Protein AF-A0A139REC7-F1 (afdb_monomer_lite)

Organism: Streptococcus mitis (NCBI:txid28037)

Foldseek 3Di:
DPPPQDPPVLVVLLVVLVVLVVVLVVVVVVLVVQCVVCVVVVPVVSNVVSVVVVVVSVVSNVVSVVSNVVSVVVSVVVVVVVVVVVVVVVLVPDDPVVVVVVVVDDPVNVVVVVVVVVVVVVD

Secondary structure (DSSP, 8-state):
-GGGSS-HHHHHHHHHHHHHHHHHHHHHHHHHHHHHHHHHTT-HHHHHHHHHHHHHHHHHHHHHHHHHHHHHHHHHHHHHHHHHHHHHHHHHHS-HHHHHHHHH--HHHHHHHHHHHHHTT--

pLDDT: mean 72.03, std 12.88, range [41.81, 88.81]

Structure (mmCIF, N/CA/C/O backbone):
data_AF-A0A139REC7-F1
#
_entry.id   AF-A0A139REC7-F1
#
loop_
_atom_site.group_PDB
_atom_site.id
_atom_site.type_symbol
_atom_site.label_atom_id
_atom_site.label_alt_id
_atom_site.label_comp_id
_atom_site.label_asym_id
_atom_site.label_entity_id
_atom_site.label_seq_id
_atom_site.pdbx_PDB_ins_code
_atom_site.Cartn_x
_atom_site.Cartn_y
_atom_site.Cartn_z
_atom_site.occupancy
_atom_site.B_iso_or_equiv
_atom_site.auth_seq_id
_atom_site.auth_comp_id
_atom_site.auth_asym_id
_atom_site.auth_atom_id
_atom_site.pdbx_PDB_model_num
ATOM 1 N N . MET A 1 1 ? -2.717 4.425 -26.654 1.00 43.56 1 MET A N 1
ATOM 2 C CA . MET A 1 1 ? -1.257 4.231 -26.508 1.00 43.56 1 MET A CA 1
ATOM 3 C C . MET A 1 1 ? -0.857 3.487 -25.218 1.00 43.56 1 MET A C 1
ATOM 5 O O . MET A 1 1 ? 0.068 2.699 -25.286 1.00 43.56 1 MET A O 1
ATOM 9 N N . LEU A 1 2 ? -1.583 3.594 -24.089 1.00 41.97 2 LEU A N 1
ATOM 10 C CA . LEU A 1 2 ? -1.264 2.872 -22.829 1.00 41.97 2 LEU A CA 1
ATOM 11 C C . LEU A 1 2 ? -1.623 1.366 -22.774 1.00 41.97 2 LEU A C 1
ATOM 13 O O . LEU A 1 2 ? -1.260 0.670 -21.832 1.00 41.97 2 LEU A O 1
ATOM 17 N N . ARG A 1 3 ? -2.360 0.830 -23.754 1.00 45.75 3 ARG A N 1
ATOM 18 C CA . ARG A 1 3 ? -2.999 -0.501 -23.651 1.00 45.75 3 ARG A CA 1
ATOM 19 C C . ARG A 1 3 ? -2.062 -1.695 -23.910 1.00 45.75 3 ARG A C 1
ATOM 21 O O . ARG A 1 3 ? -2.488 -2.831 -23.731 1.00 45.75 3 ARG A O 1
ATOM 28 N N . ARG A 1 4 ? -0.830 -1.444 -24.373 1.00 53.03 4 ARG A N 1
ATOM 29 C CA . ARG A 1 4 ? 0.135 -2.478 -24.802 1.00 53.03 4 ARG A CA 1
ATOM 30 C C . ARG A 1 4 ? 1.301 -2.702 -23.833 1.00 53.03 4 ARG A C 1
ATOM 32 O O . ARG A 1 4 ? 1.991 -3.696 -23.995 1.00 53.03 4 ARG A O 1
ATOM 39 N N . PHE A 1 5 ? 1.508 -1.811 -22.860 1.00 50.50 5 PHE A N 1
ATOM 40 C CA . PHE A 1 5 ? 2.792 -1.700 -22.151 1.00 50.50 5 PHE A CA 1
ATOM 41 C C . PHE A 1 5 ? 2.830 -2.263 -20.731 1.00 50.50 5 PHE A C 1
ATOM 43 O O . PHE A 1 5 ? 3.900 -2.409 -20.162 1.00 50.50 5 PHE A O 1
ATOM 50 N N . VAL A 1 6 ? 1.686 -2.620 -20.155 1.00 55.25 6 VAL A N 1
ATOM 51 C CA . VAL A 1 6 ? 1.657 -3.274 -18.847 1.00 55.25 6 VAL A CA 1
ATOM 52 C C . VAL A 1 6 ? 1.020 -4.632 -19.053 1.00 55.25 6 VAL A C 1
ATOM 54 O O . VAL A 1 6 ? -0.138 -4.713 -19.469 1.00 55.25 6 VAL A O 1
ATOM 57 N N . SER A 1 7 ? 1.780 -5.700 -18.798 1.00 61.00 7 SER A N 1
ATOM 58 C CA . SER A 1 7 ? 1.248 -7.061 -18.710 1.00 61.00 7 SER A CA 1
ATOM 59 C C . SER A 1 7 ? -0.052 -7.006 -17.902 1.00 61.00 7 SER A C 1
ATOM 61 O O . SER A 1 7 ? -0.026 -6.644 -16.726 1.00 61.00 7 SER A O 1
ATOM 63 N N . LYS A 1 8 ? -1.200 -7.283 -18.547 1.00 60.12 8 LYS A N 1
ATOM 64 C CA . LYS A 1 8 ? -2.552 -7.094 -17.977 1.00 60.12 8 LYS A CA 1
ATOM 65 C C . LYS A 1 8 ? -2.676 -7.649 -16.553 1.00 60.12 8 LYS A C 1
ATOM 67 O O . LYS A 1 8 ? -3.406 -7.091 -15.745 1.00 60.12 8 LYS A O 1
ATOM 72 N N . MET A 1 9 ? -1.931 -8.709 -16.251 1.00 62.75 9 MET A N 1
ATOM 73 C CA . MET A 1 9 ? -1.867 -9.362 -14.947 1.00 62.75 9 MET A CA 1
ATOM 74 C C . MET A 1 9 ? -1.335 -8.452 -13.824 1.00 62.75 9 MET A C 1
ATOM 76 O O . MET A 1 9 ? -1.872 -8.450 -12.720 1.00 62.75 9 MET A O 1
ATOM 80 N N . HIS A 1 10 ? -0.319 -7.637 -14.103 1.00 64.88 10 HIS A N 1
ATOM 81 C CA . HIS A 1 10 ? 0.343 -6.790 -13.106 1.00 64.88 10 HIS A CA 1
ATOM 82 C C . HIS A 1 10 ? -0.436 -5.497 -12.838 1.00 64.88 10 HIS A C 1
ATOM 84 O O . HIS A 1 10 ? -0.521 -5.045 -11.699 1.00 64.88 10 HIS A O 1
ATOM 90 N N . LEU A 1 11 ? -1.083 -4.946 -13.870 1.00 70.81 11 LEU A N 1
ATOM 91 C CA . LEU A 1 11 ? -2.015 -3.827 -13.714 1.00 70.81 11 LEU A CA 1
ATOM 92 C C . LEU A 1 11 ? -3.207 -4.226 -12.833 1.00 70.81 11 LEU A C 1
ATOM 94 O O . LEU A 1 11 ? -3.627 -3.460 -11.970 1.00 70.81 11 LEU A O 1
ATOM 98 N N . VAL A 1 12 ? -3.730 -5.441 -13.031 1.00 71.31 12 VAL A N 1
ATOM 99 C CA . VAL A 1 12 ? -4.812 -5.991 -12.205 1.00 71.31 12 VAL A CA 1
ATOM 100 C C . VAL A 1 12 ? -4.368 -6.114 -10.749 1.00 71.31 12 VAL A C 1
ATOM 102 O O . VAL A 1 12 ? -5.096 -5.644 -9.883 1.00 71.31 12 VAL A O 1
ATOM 105 N N . LEU A 1 13 ? -3.167 -6.639 -10.473 1.00 71.88 13 LEU A N 1
ATOM 106 C CA . LEU A 1 13 ? -2.595 -6.680 -9.117 1.00 71.88 13 LEU A CA 1
ATOM 107 C C . LEU A 1 13 ? -2.500 -5.287 -8.476 1.00 71.88 13 LEU A C 1
ATOM 109 O O . LEU A 1 13 ? -2.888 -5.121 -7.324 1.00 71.88 13 LEU A O 1
ATOM 113 N N . TYR A 1 14 ? -2.056 -4.278 -9.229 1.00 72.81 14 TYR A N 1
ATOM 114 C CA . TYR A 1 14 ? -1.970 -2.896 -8.752 1.00 72.81 14 TYR A CA 1
ATOM 115 C C . TYR A 1 14 ? -3.345 -2.309 -8.387 1.00 72.81 14 TYR A C 1
ATOM 117 O O . TYR A 1 14 ? -3.510 -1.743 -7.304 1.00 72.81 14 TYR A O 1
ATOM 125 N N . PHE A 1 15 ? -4.354 -2.486 -9.249 1.00 78.94 15 PHE A N 1
ATOM 126 C CA . PHE A 1 15 ? -5.730 -2.071 -8.950 1.00 78.94 15 PHE A CA 1
ATOM 127 C C . PHE A 1 15 ? -6.309 -2.822 -7.748 1.00 78.94 15 PHE A C 1
ATOM 129 O O . PHE A 1 15 ? -6.992 -2.219 -6.922 1.00 78.94 15 PHE A O 1
ATOM 136 N N . PHE A 1 16 ? -5.992 -4.110 -7.613 1.00 78.94 16 PHE A N 1
ATOM 137 C CA . PHE A 1 16 ? -6.408 -4.924 -6.475 1.00 78.94 16 PHE A CA 1
ATOM 138 C C . PHE A 1 16 ? -5.799 -4.412 -5.163 1.00 78.94 16 PHE A C 1
ATOM 140 O O . PHE A 1 16 ? -6.509 -4.256 -4.173 1.00 78.94 16 PHE A O 1
ATOM 147 N N . SER A 1 17 ? -4.508 -4.063 -5.158 1.00 76.62 17 SER A N 1
ATOM 148 C CA . SER A 1 17 ? -3.851 -3.459 -3.993 1.00 76.62 17 SER A CA 1
ATOM 149 C C . SER A 1 17 ? -4.456 -2.105 -3.614 1.00 76.62 17 SER A C 1
ATOM 151 O O . SER A 1 17 ? -4.620 -1.828 -2.429 1.00 76.62 17 SER A O 1
ATOM 153 N N . ILE A 1 18 ? -4.832 -1.271 -4.589 1.00 80.25 18 ILE A N 1
ATOM 154 C CA . ILE A 1 18 ? -5.517 0.003 -4.315 1.00 80.25 18 ILE A CA 1
ATOM 155 C C . ILE A 1 18 ? -6.895 -0.237 -3.700 1.00 80.25 18 ILE A C 1
ATOM 157 O O . ILE A 1 18 ? -7.237 0.419 -2.719 1.00 80.25 18 ILE A O 1
ATOM 161 N N . ALA A 1 19 ? -7.666 -1.177 -4.247 1.00 83.44 19 ALA A N 1
ATOM 162 C CA . ALA A 1 19 ? -8.986 -1.516 -3.727 1.00 83.44 19 ALA A CA 1
ATOM 163 C C . ALA A 1 19 ? -8.912 -2.019 -2.276 1.00 83.44 19 ALA A C 1
ATOM 165 O O . ALA A 1 19 ? -9.724 -1.616 -1.449 1.00 83.44 19 ALA A O 1
ATOM 166 N N . ILE A 1 20 ? -7.897 -2.828 -1.950 1.00 81.62 20 ILE A N 1
ATOM 167 C CA . ILE A 1 20 ? -7.629 -3.290 -0.581 1.00 81.62 20 ILE A CA 1
ATOM 168 C C . ILE A 1 20 ? -7.339 -2.112 0.361 1.00 81.62 20 ILE A C 1
ATOM 170 O O . ILE A 1 20 ? -7.915 -2.051 1.444 1.00 81.62 20 ILE A O 1
ATOM 174 N N . ILE A 1 21 ? -6.491 -1.161 -0.049 1.00 82.69 21 ILE A N 1
ATOM 175 C CA . ILE A 1 21 ? -6.155 0.021 0.767 1.00 82.69 21 ILE A CA 1
ATOM 176 C C . ILE A 1 21 ? -7.392 0.901 0.999 1.00 82.69 21 ILE A C 1
ATOM 178 O O . ILE A 1 21 ? -7.614 1.383 2.105 1.00 82.69 21 ILE A O 1
ATOM 182 N N . TRP A 1 22 ? -8.220 1.095 -0.028 1.00 86.31 22 TRP A N 1
ATOM 183 C CA . TRP A 1 22 ? -9.466 1.855 0.093 1.00 86.31 22 TRP A CA 1
ATOM 184 C C . TRP A 1 22 ? -10.477 1.186 1.023 1.00 86.31 22 TRP A C 1
ATOM 186 O O . TRP A 1 22 ? -11.136 1.865 1.806 1.00 86.31 22 TRP A O 1
ATOM 196 N N . LEU A 1 23 ? -10.599 -0.139 0.943 1.00 83.12 23 LEU A N 1
ATOM 197 C CA . LEU A 1 23 ? -11.498 -0.899 1.800 1.00 83.12 23 LEU A CA 1
ATOM 198 C C . LEU A 1 23 ? -11.061 -0.822 3.268 1.00 83.12 23 LEU A C 1
ATOM 200 O O . LEU A 1 23 ? -11.895 -0.604 4.143 1.00 83.12 23 LEU A O 1
ATOM 204 N N . GLU A 1 24 ? -9.761 -0.951 3.535 1.00 81.88 24 GLU A N 1
ATOM 205 C CA . GLU A 1 24 ? -9.213 -0.814 4.886 1.00 81.88 24 GLU A CA 1
ATOM 206 C C . GLU A 1 24 ? -9.491 0.579 5.465 1.00 81.88 24 GLU A C 1
ATOM 208 O O . GLU A 1 24 ? -10.008 0.676 6.576 1.00 81.88 24 GLU A O 1
ATOM 213 N N . ALA A 1 25 ? -9.314 1.642 4.674 1.00 82.75 25 ALA A N 1
ATOM 214 C CA . ALA A 1 25 ? -9.581 3.010 5.115 1.00 82.75 25 ALA A CA 1
ATOM 215 C C . ALA A 1 25 ? -11.048 3.254 5.535 1.00 82.75 25 ALA A C 1
ATOM 217 O O . ALA A 1 25 ? -11.316 4.140 6.346 1.00 82.75 25 ALA A O 1
ATOM 218 N N . ILE A 1 26 ? -11.999 2.470 5.012 1.00 85.75 26 ILE A N 1
ATOM 219 C CA . ILE A 1 26 ? -13.418 2.506 5.407 1.00 85.75 26 ILE A CA 1
ATOM 220 C C . ILE A 1 26 ? -13.671 1.646 6.655 1.00 85.75 26 ILE A C 1
ATOM 222 O O . ILE A 1 26 ? -14.478 2.012 7.512 1.00 85.75 26 ILE A O 1
ATOM 226 N N . ILE A 1 27 ? -12.985 0.507 6.776 1.00 83.12 27 ILE A N 1
ATOM 227 C CA . ILE A 1 27 ? -13.136 -0.429 7.899 1.00 83.12 27 ILE A CA 1
ATOM 228 C C . ILE A 1 27 ? -12.524 0.143 9.187 1.00 83.12 27 ILE A C 1
ATOM 230 O O . ILE A 1 27 ? -13.081 -0.053 10.266 1.00 83.12 27 ILE A O 1
ATOM 234 N N . THR A 1 28 ? -11.417 0.880 9.104 1.00 84.56 28 THR A N 1
ATOM 235 C CA . THR A 1 28 ? -10.670 1.375 10.273 1.00 84.56 28 THR A CA 1
ATOM 236 C C . THR A 1 28 ? -11.482 2.310 11.182 1.00 84.56 28 THR A C 1
ATOM 238 O O . THR A 1 28 ? -11.504 2.070 12.393 1.00 84.56 28 THR A O 1
ATOM 241 N N . PRO A 1 29 ? -12.246 3.296 10.669 1.00 88.12 29 PRO A N 1
ATOM 242 C CA . PRO A 1 29 ? -13.191 4.064 11.482 1.00 88.12 29 PRO A CA 1
ATOM 243 C C . PRO A 1 29 ? -14.246 3.194 12.182 1.00 88.12 29 PRO A C 1
ATOM 245 O O . PRO A 1 29 ? -14.541 3.413 13.357 1.00 88.12 29 PRO A O 1
ATOM 248 N N . ALA A 1 30 ? -14.784 2.180 11.495 1.00 85.06 30 ALA A N 1
ATOM 249 C CA . ALA A 1 30 ? -15.772 1.263 12.066 1.00 85.06 30 ALA A CA 1
ATOM 250 C C . ALA A 1 30 ? -15.168 0.370 13.166 1.00 85.06 30 ALA A C 1
ATOM 252 O O . ALA A 1 30 ? -15.808 0.128 14.190 1.00 85.06 30 ALA A O 1
ATOM 253 N N . LEU A 1 31 ? -13.917 -0.078 13.007 1.00 85.38 31 LEU A N 1
ATOM 254 C CA . LEU A 1 31 ? -13.184 -0.788 14.058 1.00 85.38 31 LEU A CA 1
ATOM 255 C C . LEU A 1 31 ? -13.012 0.103 15.291 1.00 85.38 31 LEU A C 1
ATOM 257 O O . LEU A 1 31 ? -13.328 -0.336 16.392 1.00 85.38 31 LEU A O 1
ATOM 261 N N . VAL A 1 32 ? -12.591 1.362 15.124 1.00 87.06 32 VAL A N 1
ATOM 262 C CA . VAL A 1 32 ? -12.420 2.298 16.250 1.00 87.06 32 VAL A CA 1
ATOM 263 C C . VAL A 1 32 ? -13.738 2.530 16.991 1.00 87.06 32 VAL A C 1
ATOM 265 O O . VAL A 1 32 ? -13.759 2.469 18.218 1.00 87.06 32 VAL A O 1
ATOM 268 N N . GLN A 1 33 ? -14.849 2.723 16.274 1.00 86.75 33 GLN A N 1
ATOM 269 C CA . GLN A 1 33 ? -16.171 2.863 16.897 1.00 86.75 33 GLN A CA 1
ATOM 270 C C . GLN A 1 33 ? -16.548 1.632 17.730 1.00 86.75 33 GLN A C 1
ATOM 272 O O . GLN A 1 33 ? -17.003 1.770 18.865 1.00 86.75 33 GLN A O 1
ATOM 277 N N . ASN A 1 34 ? -16.288 0.432 17.209 1.00 85.06 34 ASN A N 1
ATOM 278 C CA . ASN A 1 34 ? -16.546 -0.811 17.932 1.00 85.06 34 ASN A CA 1
ATOM 279 C C . ASN A 1 34 ? -15.628 -0.993 19.152 1.00 85.06 34 ASN A C 1
ATOM 281 O O . ASN A 1 34 ? -16.072 -1.529 20.167 1.00 85.06 34 ASN A O 1
ATOM 285 N N . ILE A 1 35 ? -14.374 -0.527 19.095 1.00 85.19 35 ILE A N 1
ATOM 286 C CA . ILE A 1 35 ? -13.469 -0.505 20.257 1.00 85.19 35 ILE A CA 1
ATOM 287 C C . ILE A 1 35 ? -14.051 0.396 21.345 1.00 85.19 35 ILE A C 1
ATOM 289 O O . ILE A 1 35 ? -14.187 -0.042 22.486 1.00 85.19 35 ILE A O 1
ATOM 293 N N . VAL A 1 36 ? -14.434 1.627 20.992 1.00 87.44 36 VAL A N 1
ATOM 294 C CA . VAL A 1 36 ? -15.014 2.588 21.942 1.00 87.44 36 VAL A CA 1
ATOM 295 C C . VAL A 1 36 ? -16.275 2.007 22.583 1.00 87.44 36 VAL A C 1
ATOM 297 O O . VAL A 1 36 ? -16.374 1.985 23.807 1.00 87.44 36 VAL A O 1
ATOM 300 N N . ALA A 1 37 ? -17.183 1.439 21.785 1.00 83.88 37 ALA A N 1
ATOM 301 C CA . ALA A 1 37 ? -18.399 0.798 22.286 1.00 83.88 37 ALA A CA 1
ATOM 302 C C . ALA A 1 37 ? -18.111 -0.400 23.212 1.00 83.88 37 ALA A C 1
ATOM 304 O O . ALA A 1 37 ? -18.782 -0.573 24.228 1.00 83.88 37 ALA A O 1
ATOM 305 N N . SER A 1 38 ? -17.086 -1.202 22.905 1.00 82.62 38 SER A N 1
ATOM 306 C CA . SER A 1 38 ?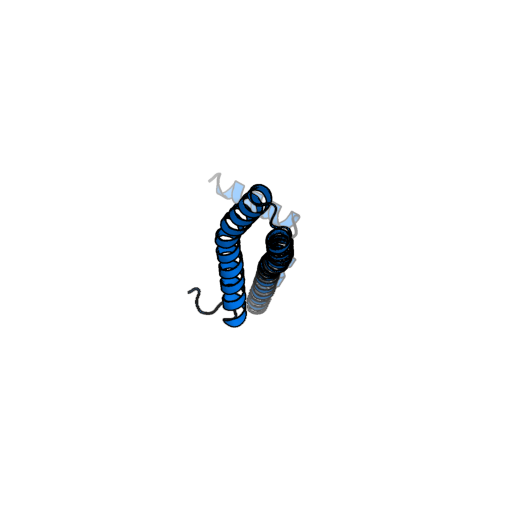 -16.682 -2.341 23.743 1.00 82.62 38 SER A CA 1
ATOM 307 C C . SER A 1 38 ? -16.127 -1.892 25.098 1.00 82.62 38 SER A C 1
ATOM 309 O O . SER A 1 38 ? -16.393 -2.538 26.111 1.00 82.62 38 SER A O 1
ATOM 311 N N . PHE A 1 39 ? -15.399 -0.770 25.143 1.00 83.56 39 PHE A N 1
ATOM 312 C CA . PHE A 1 39 ? -14.937 -0.171 26.399 1.00 83.56 39 PHE A CA 1
ATOM 313 C C . PHE A 1 39 ? -16.081 0.446 27.208 1.00 83.56 39 PHE A C 1
ATOM 315 O O . PHE A 1 39 ? -16.091 0.315 28.430 1.00 83.56 39 PHE A O 1
ATOM 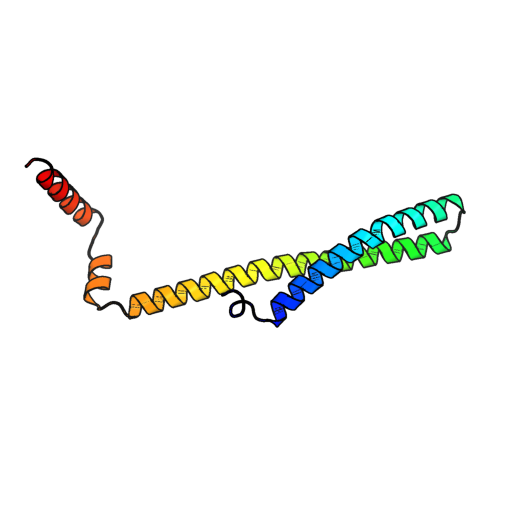322 N N . THR A 1 40 ? -17.061 1.072 26.550 1.00 85.19 40 THR A N 1
ATOM 323 C CA . THR A 1 40 ? -18.246 1.629 27.220 1.00 85.19 40 THR A CA 1
ATOM 324 C C . THR A 1 40 ? -19.119 0.540 27.846 1.00 85.19 40 THR A C 1
ATOM 326 O O . THR A 1 40 ? -19.587 0.712 28.967 1.00 85.19 40 THR A O 1
ATOM 329 N N . ASN A 1 41 ? -19.295 -0.593 27.162 1.00 86.19 41 ASN A N 1
ATOM 330 C CA . ASN A 1 41 ? -20.166 -1.682 27.616 1.00 86.19 41 ASN A CA 1
ATOM 331 C C . ASN A 1 41 ? -19.432 -2.782 28.411 1.00 86.19 41 ASN A C 1
ATOM 333 O O . ASN A 1 41 ? -20.047 -3.773 28.787 1.00 86.19 41 ASN A O 1
ATOM 337 N N . GLN A 1 42 ? -18.124 -2.630 28.666 1.00 82.44 42 GLN A N 1
ATOM 338 C CA . GLN A 1 42 ? -17.259 -3.646 29.297 1.00 82.44 42 GLN A CA 1
ATOM 339 C C . GLN A 1 42 ? -17.315 -5.034 28.616 1.00 82.44 42 GLN A C 1
ATOM 341 O O . GLN A 1 42 ? -17.047 -6.068 29.233 1.00 82.44 42 GLN A O 1
ATOM 346 N N . GLU A 1 43 ? -17.611 -5.079 27.315 1.00 81.56 43 GLU A N 1
ATOM 347 C CA . GLU A 1 43 ? -17.728 -6.321 26.549 1.00 81.56 43 GLU A CA 1
ATOM 348 C C . GLU A 1 43 ? -16.371 -6.762 25.986 1.00 81.56 43 GLU A C 1
ATOM 350 O O . GLU A 1 43 ? -16.020 -6.540 24.823 1.00 81.56 43 GLU A O 1
ATOM 355 N N . LEU A 1 44 ? -15.599 -7.452 26.827 1.00 80.88 44 LEU A N 1
ATOM 356 C CA . LEU A 1 44 ? -14.263 -7.957 26.490 1.00 80.88 44 LEU A CA 1
ATOM 357 C C . LEU A 1 44 ? -14.258 -8.878 25.254 1.00 80.88 44 LEU A C 1
ATOM 359 O O . LEU A 1 44 ? -13.284 -8.904 24.504 1.00 80.88 44 LEU A O 1
ATOM 363 N N . GLY A 1 45 ? -15.344 -9.616 25.005 1.00 85.00 45 GLY A N 1
ATOM 364 C CA . GLY A 1 45 ? -15.450 -10.525 23.859 1.00 85.00 45 GLY A CA 1
ATOM 365 C C . GLY A 1 45 ? -15.488 -9.817 22.499 1.00 85.00 45 GLY A C 1
ATOM 366 O O . GLY A 1 45 ? -14.896 -10.310 21.535 1.00 85.00 45 GLY A O 1
ATOM 367 N N . LEU A 1 46 ? -16.146 -8.656 22.412 1.00 79.50 46 LEU A N 1
ATOM 368 C CA . LEU A 1 46 ? -16.139 -7.826 21.203 1.00 79.50 46 LEU A CA 1
ATOM 369 C C . LEU A 1 46 ? -14.776 -7.161 21.011 1.00 79.50 46 LEU A C 1
ATOM 371 O O . LEU A 1 46 ? -14.249 -7.173 19.898 1.00 79.50 46 LEU A O 1
ATOM 375 N N . LEU A 1 47 ? -14.166 -6.686 22.100 1.00 84.19 47 LEU A N 1
ATOM 376 C CA . LEU A 1 47 ? -12.845 -6.061 22.077 1.00 84.19 47 LEU A CA 1
ATOM 377 C C . LEU A 1 47 ? -11.790 -6.974 21.429 1.00 84.19 47 LEU A C 1
ATOM 379 O O . LEU A 1 47 ? -11.090 -6.554 20.508 1.00 84.19 47 LEU A O 1
ATOM 383 N N . TRP A 1 48 ? -11.714 -8.239 21.855 1.00 86.00 48 TRP A N 1
ATOM 384 C CA . TRP A 1 48 ? -10.759 -9.211 21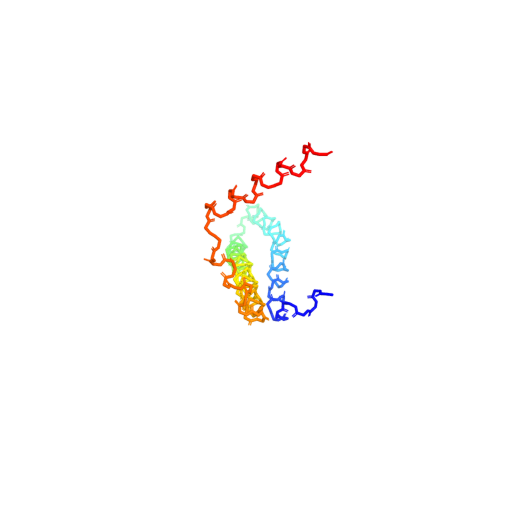.308 1.00 86.00 48 TRP A CA 1
ATOM 385 C C . TRP A 1 48 ? -10.967 -9.478 19.815 1.00 86.00 48 TRP A C 1
ATOM 387 O O . TRP A 1 48 ? -9.996 -9.540 19.061 1.00 86.00 48 TRP A O 1
ATOM 397 N N . LYS A 1 49 ? -12.222 -9.587 19.359 1.00 86.50 49 LYS A N 1
ATOM 398 C CA . LYS A 1 49 ? -12.532 -9.786 17.934 1.00 86.50 49 LYS A CA 1
ATOM 399 C C . LYS A 1 49 ? -12.093 -8.594 17.089 1.00 86.50 49 LYS A C 1
ATOM 401 O O . LYS A 1 49 ? -11.503 -8.787 16.029 1.00 86.50 49 LYS A O 1
ATOM 406 N N . VAL A 1 50 ? -12.357 -7.380 17.567 1.00 86.38 50 VAL A N 1
ATOM 407 C CA . VAL A 1 50 ? -12.017 -6.134 16.868 1.00 86.38 50 VAL A CA 1
ATOM 408 C C . VAL A 1 50 ? -10.500 -5.923 16.818 1.00 86.38 50 VAL A C 1
ATOM 410 O O . VAL A 1 50 ? -9.974 -5.536 15.777 1.00 86.38 50 VAL A O 1
ATOM 413 N N . LEU A 1 51 ? -9.779 -6.265 17.890 1.00 87.50 51 LEU A N 1
ATOM 414 C CA . LEU A 1 51 ? -8.311 -6.253 17.931 1.00 87.50 51 LEU A CA 1
ATOM 415 C C . LEU A 1 51 ? -7.688 -7.227 16.927 1.00 87.50 51 LEU A C 1
ATOM 417 O O . LEU A 1 51 ? -6.794 -6.842 16.174 1.00 87.50 51 LEU A O 1
ATOM 421 N N . ILE A 1 52 ? -8.180 -8.468 16.877 1.00 88.38 52 ILE A N 1
ATOM 422 C CA . ILE A 1 52 ? -7.709 -9.468 15.908 1.00 88.38 52 ILE A CA 1
ATOM 423 C C . ILE A 1 52 ? -7.962 -8.977 14.479 1.00 88.38 52 ILE A C 1
ATOM 425 O O . ILE A 1 52 ? -7.054 -9.036 13.652 1.00 88.38 52 ILE A O 1
ATOM 429 N N . LEU A 1 53 ? -9.153 -8.433 14.203 1.00 87.50 53 LEU A N 1
ATOM 430 C CA . LEU A 1 53 ? -9.497 -7.831 12.912 1.00 87.50 53 LEU A CA 1
ATOM 431 C C . LEU A 1 53 ? -8.567 -6.671 12.537 1.00 87.50 53 LEU A C 1
ATOM 433 O O . LEU A 1 53 ? -8.126 -6.601 11.392 1.00 87.50 53 LEU A O 1
ATOM 437 N N . GLY A 1 54 ? -8.228 -5.800 13.490 1.00 86.25 54 GLY A N 1
ATOM 438 C CA . GLY A 1 54 ? -7.300 -4.690 13.271 1.00 86.25 54 GLY A CA 1
ATOM 439 C C . GLY A 1 54 ? -5.885 -5.158 12.927 1.00 86.25 54 GLY A C 1
ATOM 440 O O . GLY A 1 54 ? -5.287 -4.667 11.972 1.00 86.25 54 GLY A O 1
ATOM 441 N N . ILE A 1 55 ? -5.360 -6.153 13.649 1.00 88.81 55 ILE A N 1
ATOM 442 C CA . ILE A 1 55 ? -4.031 -6.727 13.378 1.00 88.81 55 ILE A CA 1
ATOM 443 C C . ILE A 1 55 ? -4.002 -7.389 11.993 1.00 88.81 55 ILE A C 1
ATOM 445 O O . ILE A 1 55 ? -3.069 -7.167 11.219 1.00 88.81 55 ILE A O 1
ATOM 449 N N . LEU A 1 56 ? -5.036 -8.167 11.656 1.00 88.38 56 LEU A N 1
ATOM 450 C CA . LEU A 1 56 ? -5.143 -8.841 10.359 1.00 88.38 56 LEU A CA 1
ATOM 451 C C . LEU A 1 56 ? -5.269 -7.842 9.203 1.00 88.38 56 LEU A C 1
ATOM 453 O O . LEU A 1 56 ? -4.594 -7.994 8.183 1.00 88.38 56 LEU A O 1
ATOM 457 N N . GLY A 1 57 ? -6.091 -6.803 9.377 1.00 84.81 57 GLY A N 1
ATOM 458 C CA . GLY A 1 57 ? -6.261 -5.728 8.399 1.00 84.81 57 GLY A CA 1
ATOM 459 C C . GLY A 1 57 ? -4.946 -5.007 8.113 1.00 84.81 57 GLY A C 1
ATOM 460 O O . GLY A 1 57 ? -4.583 -4.819 6.954 1.00 84.81 57 GLY A O 1
ATOM 461 N N . ASN A 1 58 ? -4.169 -4.712 9.155 1.00 85.69 58 ASN A N 1
ATOM 462 C CA . ASN A 1 58 ? -2.882 -4.035 9.011 1.00 85.69 58 ASN A CA 1
ATOM 463 C C . ASN A 1 58 ? -1.826 -4.913 8.303 1.00 85.69 58 ASN A C 1
ATOM 465 O O . ASN A 1 58 ? -1.026 -4.426 7.502 1.00 85.69 58 ASN A O 1
ATOM 469 N N . LEU A 1 59 ? -1.854 -6.231 8.529 1.00 88.25 59 LEU A N 1
ATOM 470 C CA . LEU A 1 59 ? -0.977 -7.194 7.849 1.00 88.25 59 LEU A CA 1
ATOM 471 C C . LEU A 1 59 ? -1.302 -7.293 6.346 1.00 88.25 59 LEU A C 1
ATOM 473 O O . LEU A 1 59 ? -0.400 -7.316 5.506 1.00 88.25 59 LEU A O 1
ATOM 477 N N . ILE A 1 60 ? -2.590 -7.261 5.996 1.00 84.88 60 ILE A N 1
ATOM 478 C CA . ILE A 1 60 ? -3.070 -7.173 4.608 1.00 84.88 60 ILE A CA 1
ATOM 479 C C . ILE A 1 60 ? -2.641 -5.849 3.951 1.00 84.88 60 ILE A C 1
ATOM 481 O O . ILE A 1 60 ? -2.224 -5.836 2.790 1.00 84.88 60 ILE A O 1
ATOM 485 N N . LEU A 1 61 ? -2.680 -4.742 4.693 1.00 81.69 61 LEU A N 1
ATOM 486 C CA . LEU A 1 61 ? -2.263 -3.417 4.224 1.00 81.69 61 LEU A CA 1
ATOM 487 C C . LEU A 1 61 ? -0.766 -3.385 3.880 1.00 81.69 61 LEU A C 1
ATOM 489 O O . LEU A 1 61 ? -0.373 -2.898 2.816 1.00 81.69 61 LEU A O 1
ATOM 493 N N . LEU A 1 62 ? 0.067 -3.982 4.737 1.00 83.25 62 LEU A N 1
ATOM 494 C CA . LEU A 1 62 ? 1.500 -4.173 4.499 1.00 83.25 62 LEU A CA 1
ATOM 495 C C . LEU A 1 62 ? 1.770 -4.942 3.200 1.00 83.25 62 LEU A C 1
ATOM 497 O O . LEU A 1 62 ? 2.614 -4.519 2.407 1.00 83.25 62 LEU A O 1
ATOM 501 N N . LEU A 1 63 ? 1.022 -6.018 2.942 1.00 80.19 63 LEU A N 1
ATOM 502 C CA . LEU A 1 63 ? 1.123 -6.775 1.691 1.00 80.19 63 LEU A CA 1
ATOM 503 C C . LEU A 1 63 ? 0.717 -5.928 0.475 1.00 80.19 63 LEU A C 1
ATOM 505 O O . LEU A 1 63 ? 1.416 -5.938 -0.540 1.00 80.19 63 LEU A O 1
ATOM 509 N N . GLY A 1 64 ? -0.359 -5.142 0.580 1.00 77.62 64 GLY A N 1
ATOM 510 C CA . GLY A 1 64 ? -0.797 -4.229 -0.481 1.00 77.62 64 GLY A CA 1
ATOM 511 C C . GLY A 1 64 ? 0.229 -3.133 -0.800 1.00 77.62 64 GLY A C 1
ATOM 512 O O . GLY A 1 64 ? 0.527 -2.866 -1.967 1.00 77.62 64 GLY A O 1
ATOM 513 N N . LEU A 1 65 ? 0.832 -2.527 0.226 1.00 80.00 65 LEU A N 1
ATOM 514 C CA . LEU A 1 65 ? 1.886 -1.517 0.077 1.00 80.00 65 LEU A CA 1
ATOM 515 C C . LEU A 1 65 ? 3.173 -2.103 -0.514 1.00 80.00 65 LEU A C 1
ATOM 517 O O . LEU A 1 65 ? 3.775 -1.489 -1.401 1.00 80.00 65 LEU A O 1
ATOM 521 N N . ALA A 1 66 ? 3.587 -3.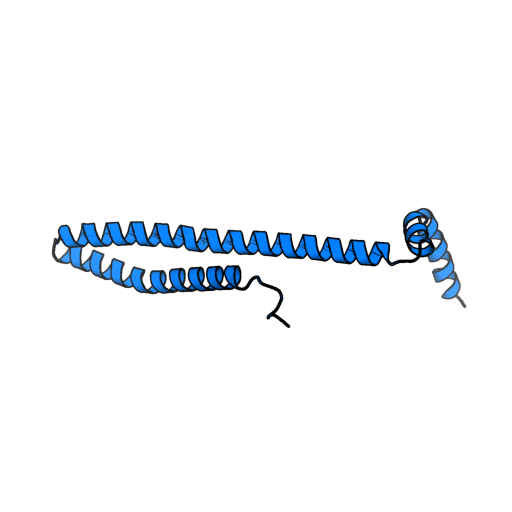281 -0.042 1.00 79.44 66 ALA A N 1
ATOM 522 C CA . ALA A 1 66 ? 4.756 -3.987 -0.554 1.00 79.44 66 ALA A CA 1
ATOM 523 C C . ALA A 1 66 ? 4.570 -4.379 -2.026 1.00 79.44 66 ALA A C 1
ATOM 525 O O . ALA A 1 66 ? 5.454 -4.118 -2.843 1.00 79.44 66 ALA A O 1
ATOM 526 N N . GLY A 1 67 ? 3.394 -4.903 -2.390 1.00 75.06 67 GLY A N 1
ATOM 527 C CA . GLY A 1 67 ? 3.039 -5.223 -3.774 1.00 75.06 67 GLY A CA 1
ATOM 528 C C . GLY A 1 67 ? 3.098 -3.998 -4.688 1.00 75.06 67 GLY A C 1
ATOM 529 O O . GLY A 1 67 ? 3.681 -4.057 -5.772 1.00 75.06 67 GLY A O 1
ATOM 530 N N . LYS A 1 68 ? 2.598 -2.846 -4.216 1.00 73.75 68 LYS A N 1
ATOM 531 C CA . LYS A 1 68 ? 2.691 -1.580 -4.956 1.00 73.75 68 LYS A CA 1
ATOM 532 C C . LYS A 1 68 ? 4.144 -1.164 -5.205 1.00 73.75 68 LYS A C 1
ATOM 534 O O . LYS A 1 68 ? 4.496 -0.805 -6.326 1.00 73.75 68 LYS A O 1
ATOM 539 N N . ARG A 1 69 ? 4.995 -1.205 -4.173 1.00 78.31 69 ARG A N 1
ATOM 540 C CA . ARG A 1 69 ? 6.422 -0.843 -4.285 1.00 78.31 69 ARG A 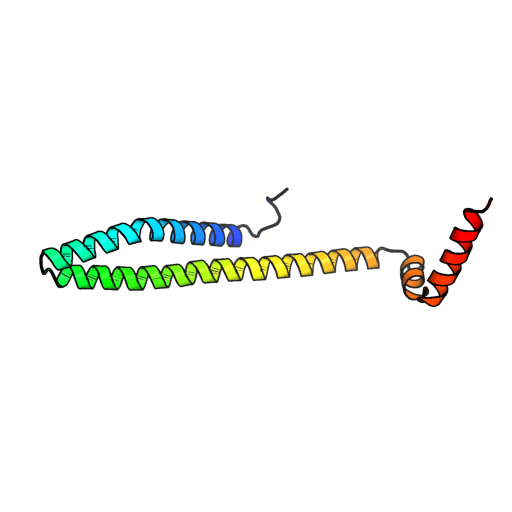CA 1
ATOM 541 C C . ARG A 1 69 ? 7.175 -1.778 -5.229 1.00 78.31 69 ARG A C 1
ATOM 543 O O . ARG A 1 69 ? 7.940 -1.302 -6.063 1.00 78.31 69 ARG A O 1
ATOM 550 N N . TYR A 1 70 ? 6.917 -3.079 -5.135 1.00 79.00 70 TYR A N 1
ATOM 551 C CA . TYR A 1 70 ? 7.498 -4.076 -6.030 1.00 79.00 70 TYR A CA 1
ATOM 552 C C . TYR A 1 70 ? 7.116 -3.823 -7.493 1.00 79.00 70 TYR A C 1
ATOM 554 O O . TYR A 1 70 ? 7.978 -3.854 -8.369 1.00 79.00 70 TYR A O 1
ATOM 562 N N . TYR A 1 71 ? 5.845 -3.497 -7.752 1.00 75.19 71 TYR A N 1
ATOM 563 C CA . TYR A 1 71 ? 5.370 -3.177 -9.096 1.00 75.19 71 TYR A CA 1
ATOM 564 C C . TYR A 1 71 ? 6.113 -1.982 -9.705 1.00 75.19 71 TYR A C 1
ATOM 566 O O . TYR A 1 71 ? 6.562 -2.066 -10.845 1.00 75.19 71 TYR A O 1
ATOM 574 N N . TYR A 1 72 ? 6.301 -0.897 -8.947 1.00 70.12 72 TYR A N 1
ATOM 575 C CA . TYR A 1 72 ? 7.053 0.261 -9.437 1.00 70.12 72 TYR A CA 1
ATOM 576 C C . TYR A 1 72 ? 8.510 -0.077 -9.751 1.00 70.12 72 TYR A C 1
ATOM 578 O O . TYR A 1 72 ? 8.997 0.297 -10.813 1.00 70.12 72 TYR A O 1
ATOM 586 N N . ALA A 1 73 ? 9.190 -0.809 -8.864 1.00 74.31 73 ALA A N 1
ATOM 587 C CA . ALA A 1 73 ? 10.577 -1.207 -9.089 1.00 74.31 73 ALA A CA 1
ATOM 588 C C . ALA A 1 73 ? 10.718 -2.064 -10.355 1.00 74.31 73 ALA A C 1
ATOM 590 O O . ALA A 1 73 ? 11.588 -1.803 -11.181 1.00 74.31 73 ALA A O 1
ATOM 591 N N . ARG A 1 74 ? 9.817 -3.037 -10.545 1.00 74.88 74 ARG A N 1
ATOM 592 C CA . ARG A 1 74 ? 9.828 -3.916 -11.718 1.00 74.88 74 ARG A CA 1
ATOM 593 C C . ARG A 1 74 ? 9.514 -3.168 -13.014 1.00 74.88 74 ARG A C 1
ATOM 595 O O . ARG A 1 74 ? 10.177 -3.382 -14.022 1.00 74.88 74 ARG A O 1
ATOM 602 N N . LEU A 1 75 ? 8.540 -2.261 -12.981 1.00 74.31 75 LEU A N 1
ATOM 603 C CA . LEU A 1 75 ? 8.188 -1.440 -14.136 1.00 74.31 75 LEU A CA 1
ATOM 604 C C . LEU A 1 75 ? 9.371 -0.569 -14.584 1.00 74.31 75 LEU A C 1
ATOM 606 O O . LEU A 1 75 ? 9.628 -0.466 -15.777 1.00 74.31 75 LEU A O 1
ATOM 610 N N . ILE A 1 76 ? 10.102 0.030 -13.637 1.00 69.56 76 ILE A N 1
ATOM 611 C CA . ILE A 1 76 ? 11.284 0.850 -13.937 1.00 69.56 76 ILE A CA 1
ATOM 612 C C . ILE A 1 76 ? 12.384 -0.007 -14.569 1.00 69.56 76 ILE A C 1
ATOM 614 O O . ILE A 1 76 ? 12.924 0.377 -15.601 1.00 69.56 76 ILE A O 1
ATOM 618 N N . THR A 1 77 ? 12.664 -1.195 -14.020 1.00 75.06 77 THR A N 1
ATOM 619 C CA . THR A 1 77 ? 13.671 -2.100 -14.601 1.00 75.06 77 THR A CA 1
ATOM 620 C C . THR A 1 77 ? 13.291 -2.590 -15.996 1.00 75.06 77 THR A C 1
ATOM 622 O O . THR A 1 77 ? 14.151 -2.706 -16.869 1.00 75.06 77 THR A O 1
ATOM 625 N N . ASP A 1 78 ? 12.005 -2.862 -16.228 1.00 74.88 78 ASP A N 1
ATOM 626 C CA . ASP A 1 78 ? 11.519 -3.311 -17.532 1.00 74.88 78 ASP A CA 1
ATOM 627 C C . ASP A 1 78 ? 11.641 -2.175 -18.567 1.00 74.88 78 ASP A C 1
ATOM 629 O O . ASP A 1 78 ? 12.136 -2.409 -19.668 1.00 74.88 78 ASP A O 1
ATOM 633 N N . ILE A 1 79 ? 11.297 -0.932 -18.198 1.00 73.00 79 ILE A N 1
ATOM 634 C CA . ILE A 1 79 ? 11.464 0.250 -19.061 1.00 73.00 79 ILE A CA 1
ATOM 635 C C . ILE A 1 79 ? 12.941 0.505 -19.379 1.00 73.00 79 ILE A C 1
ATOM 637 O O . ILE A 1 79 ? 13.265 0.723 -20.546 1.00 73.00 79 ILE A O 1
ATOM 641 N N . ASP A 1 80 ? 13.832 0.455 -18.385 1.00 73.81 80 ASP A N 1
ATOM 642 C CA . ASP A 1 80 ? 15.269 0.663 -18.599 1.00 73.81 80 ASP A CA 1
ATOM 643 C C . ASP A 1 80 ? 15.843 -0.392 -19.543 1.00 73.81 80 ASP A C 1
ATOM 645 O O . ASP A 1 80 ? 16.498 -0.055 -20.527 1.00 73.81 80 ASP A O 1
ATOM 649 N N . SER A 1 81 ? 15.541 -1.671 -19.305 1.00 73.00 81 SER A N 1
ATOM 650 C CA . SER A 1 81 ? 16.039 -2.757 -20.154 1.00 73.00 81 SER A CA 1
ATOM 651 C C . SER A 1 81 ? 15.511 -2.675 -21.591 1.00 73.00 81 SER A C 1
ATOM 653 O O . SER A 1 81 ? 16.263 -2.901 -22.542 1.00 73.00 81 SER A O 1
ATOM 655 N N . GLU A 1 82 ? 14.242 -2.302 -21.780 1.00 75.00 82 GLU A N 1
ATOM 656 C CA . GLU A 1 82 ? 13.654 -2.121 -23.106 1.00 75.00 82 GLU A CA 1
ATOM 657 C C . GLU A 1 82 ? 14.244 -0.902 -23.823 1.00 75.00 82 GLU A C 1
ATOM 659 O O . GLU A 1 82 ? 14.515 -0.960 -25.025 1.00 75.00 82 GLU A O 1
ATOM 664 N N . ASN A 1 83 ? 14.482 0.191 -23.097 1.00 72.12 83 ASN A N 1
ATOM 665 C CA . ASN A 1 83 ? 15.097 1.389 -23.646 1.00 72.12 83 ASN A CA 1
ATOM 666 C C . ASN A 1 83 ? 16.557 1.130 -24.041 1.00 72.12 83 ASN A C 1
ATOM 668 O O . ASN A 1 83 ? 16.949 1.448 -25.161 1.00 72.12 83 ASN A O 1
ATOM 672 N N . SER A 1 84 ? 17.336 0.459 -23.187 1.00 70.62 84 SER A N 1
ATOM 673 C CA . SER A 1 84 ? 18.701 0.027 -23.502 1.00 70.62 84 SER A CA 1
ATOM 674 C C . SER A 1 84 ? 18.745 -0.899 -24.714 1.00 70.62 84 SER A C 1
ATOM 676 O O . SER A 1 84 ? 19.623 -0.750 -25.560 1.00 70.62 84 SER A O 1
ATOM 678 N N . ARG A 1 85 ? 17.779 -1.815 -24.854 1.00 76.81 85 ARG A N 1
ATOM 679 C CA . ARG A 1 85 ? 17.692 -2.699 -26.021 1.00 76.81 85 ARG A CA 1
ATOM 680 C C . ARG A 1 85 ? 17.385 -1.928 -27.302 1.00 76.81 85 ARG A C 1
ATOM 682 O O . ARG A 1 85 ? 18.051 -2.147 -28.302 1.00 76.81 85 ARG A O 1
ATOM 689 N N . LYS A 1 86 ? 16.439 -0.986 -27.266 1.00 76.81 86 LYS A N 1
ATOM 690 C CA . LYS A 1 86 ? 16.127 -0.122 -28.417 1.00 76.81 86 LYS A CA 1
ATOM 691 C C . LYS A 1 86 ? 17.305 0.761 -28.810 1.00 76.81 86 LYS A C 1
ATOM 693 O O . LYS A 1 86 ? 17.559 0.918 -29.997 1.00 76.81 86 LYS A O 1
ATOM 698 N N . ILE A 1 87 ? 18.019 1.321 -27.834 1.00 70.62 87 ILE A N 1
ATOM 699 C CA . ILE A 1 87 ? 19.233 2.106 -28.078 1.00 70.62 87 ILE A CA 1
ATOM 700 C C . ILE A 1 87 ? 20.310 1.215 -28.697 1.00 70.62 87 ILE A C 1
ATOM 702 O O . ILE A 1 87 ? 20.898 1.601 -29.697 1.00 70.62 87 ILE A O 1
ATOM 706 N N . SER A 1 88 ? 20.524 0.009 -28.169 1.00 70.94 88 SER A N 1
ATOM 707 C CA . SER A 1 88 ? 21.471 -0.955 -28.734 1.00 70.94 88 SER A CA 1
ATOM 708 C C . SER A 1 88 ? 21.106 -1.364 -30.161 1.00 70.94 88 SER A C 1
ATOM 710 O O . SER A 1 88 ? 21.987 -1.422 -31.010 1.00 70.94 88 SER A O 1
ATOM 712 N N . ASP A 1 89 ? 19.828 -1.625 -30.439 1.00 77.88 89 ASP A N 1
ATOM 713 C CA . ASP A 1 89 ? 19.360 -1.967 -31.781 1.00 77.88 89 ASP A CA 1
ATOM 714 C C . ASP A 1 89 ? 19.570 -0.781 -32.733 1.00 77.88 89 ASP A C 1
ATOM 716 O O . ASP A 1 89 ? 20.145 -0.954 -33.802 1.00 77.88 89 ASP A O 1
ATOM 720 N N . LEU A 1 90 ? 19.192 0.443 -32.337 1.00 74.44 90 LEU A N 1
ATOM 721 C CA . LEU A 1 90 ? 19.435 1.654 -33.131 1.00 74.44 90 LEU A CA 1
ATOM 722 C C . LEU A 1 90 ? 20.925 1.884 -33.393 1.00 74.44 90 LEU A C 1
ATOM 724 O O . LEU A 1 90 ? 21.289 2.165 -34.529 1.00 74.44 90 LEU A O 1
ATOM 728 N N . LEU A 1 91 ? 21.777 1.726 -32.376 1.00 68.69 91 LEU A N 1
ATOM 729 C CA . LEU A 1 91 ? 23.231 1.809 -32.516 1.00 68.69 91 LEU A CA 1
ATOM 730 C C . LEU A 1 91 ? 23.756 0.751 -33.489 1.00 68.69 91 LEU A C 1
ATOM 732 O O . LEU A 1 91 ? 24.626 1.057 -34.290 1.00 68.69 91 LEU A O 1
ATOM 736 N N . PHE A 1 92 ? 23.202 -0.461 -33.474 1.00 67.12 92 PHE A N 1
ATOM 737 C CA . PHE A 1 92 ? 23.581 -1.536 -34.392 1.00 67.12 92 PHE A CA 1
ATOM 738 C C . PHE A 1 92 ? 23.105 -1.295 -35.837 1.00 67.12 92 PHE A C 1
ATOM 740 O O . PHE A 1 92 ? 23.740 -1.761 -36.781 1.00 67.12 92 PHE A O 1
ATOM 747 N N . PHE A 1 93 ? 22.006 -0.555 -36.028 1.00 65.94 93 PHE A N 1
ATOM 748 C CA . PHE A 1 93 ? 21.504 -0.147 -37.347 1.00 65.94 93 PHE A CA 1
ATOM 749 C C . PHE A 1 93 ? 22.238 1.062 -37.944 1.00 65.94 93 PHE A C 1
ATOM 751 O O . PHE A 1 93 ? 22.073 1.337 -39.136 1.00 65.94 93 PHE A O 1
ATOM 758 N N . LEU A 1 94 ? 23.035 1.795 -37.158 1.00 70.81 94 LEU A N 1
ATOM 759 C CA . LEU A 1 94 ? 23.850 2.882 -37.693 1.00 70.81 94 LEU A CA 1
ATOM 760 C C . LEU A 1 94 ? 24.978 2.305 -38.568 1.00 70.81 94 LEU A C 1
ATOM 762 O O . LEU A 1 94 ? 25.661 1.369 -38.150 1.00 70.81 94 LEU A O 1
ATOM 766 N N . PRO A 1 95 ? 25.212 2.849 -39.779 1.00 57.88 95 PRO A N 1
ATOM 767 C CA . PRO A 1 95 ? 26.336 2.425 -40.607 1.00 57.88 95 PRO A CA 1
ATOM 768 C C . PRO A 1 95 ? 27.651 2.636 -39.842 1.00 57.88 95 PRO A C 1
ATOM 770 O O . PRO A 1 95 ? 27.803 3.647 -39.152 1.00 57.88 95 PRO A O 1
ATOM 773 N N . GLN A 1 96 ? 28.599 1.696 -39.972 1.00 53.81 96 GLN A N 1
ATOM 774 C CA . GLN A 1 96 ? 29.852 1.640 -39.190 1.00 53.81 96 GLN A CA 1
ATOM 775 C C . GLN A 1 96 ? 30.616 2.976 -39.130 1.00 53.81 96 GLN A C 1
ATOM 777 O O . GLN A 1 96 ? 31.235 3.283 -38.117 1.00 53.81 96 GLN A O 1
ATOM 782 N N . THR A 1 97 ? 30.472 3.816 -40.156 1.00 54.50 97 THR A N 1
ATOM 783 C CA . THR A 1 97 ? 31.047 5.162 -40.255 1.00 54.50 97 THR A CA 1
ATOM 784 C C . THR A 1 97 ? 30.602 6.120 -39.138 1.00 54.50 97 THR A C 1
ATOM 786 O O . THR A 1 97 ? 31.381 6.973 -38.737 1.00 54.50 97 THR A O 1
ATOM 789 N N . VAL A 1 98 ? 29.378 6.006 -38.603 1.00 56.41 98 VAL A N 1
ATOM 790 C CA . VAL A 1 98 ? 28.863 6.907 -37.544 1.00 56.41 98 VAL A CA 1
ATOM 791 C C . VAL A 1 98 ? 29.308 6.460 -36.147 1.00 56.41 98 VAL A C 1
ATOM 793 O O . VAL A 1 98 ? 29.597 7.296 -35.294 1.00 56.41 98 VAL A O 1
ATOM 796 N N . ILE A 1 99 ? 29.400 5.148 -35.913 1.00 54.25 99 ILE A N 1
ATOM 797 C CA . ILE A 1 99 ? 29.877 4.573 -34.643 1.00 54.25 99 ILE A CA 1
ATOM 798 C C . ILE A 1 99 ? 31.376 4.849 -34.471 1.00 54.25 99 ILE A C 1
ATOM 800 O O . ILE A 1 99 ? 31.818 5.213 -33.384 1.00 54.25 99 ILE A O 1
ATOM 804 N N . GLU A 1 100 ? 32.141 4.728 -35.559 1.00 56.50 100 GLU A N 1
ATOM 805 C CA . GLU A 1 100 ? 33.563 5.070 -35.595 1.00 56.50 100 GLU A CA 1
ATOM 806 C C . GLU A 1 100 ? 33.778 6.570 -35.366 1.00 56.50 100 GLU A C 1
ATOM 808 O O . GLU A 1 100 ? 34.572 6.932 -34.511 1.00 56.50 100 GLU A O 1
ATOM 813 N N . VAL A 1 101 ? 32.991 7.441 -36.009 1.00 56.88 101 VAL A N 1
ATOM 814 C CA . VAL A 1 101 ? 33.000 8.897 -35.775 1.00 56.88 101 VAL A CA 1
ATOM 815 C C . VAL A 1 101 ? 32.776 9.244 -34.297 1.00 56.88 101 VAL A C 1
ATOM 817 O O . VAL A 1 101 ? 33.556 10.003 -33.736 1.00 56.88 101 VAL A O 1
ATOM 820 N N . ILE A 1 102 ? 31.777 8.668 -33.621 1.00 59.22 102 ILE A N 1
ATOM 821 C CA . ILE A 1 102 ? 31.529 8.959 -32.193 1.00 59.22 102 ILE A CA 1
ATOM 822 C C . ILE A 1 102 ? 32.694 8.495 -31.300 1.00 59.22 102 ILE A C 1
ATOM 824 O O . ILE A 1 102 ? 32.989 9.146 -30.300 1.00 59.22 102 ILE A O 1
ATOM 828 N N . HIS A 1 103 ? 33.370 7.396 -31.648 1.00 57.28 103 HIS A N 1
ATOM 829 C CA . HIS A 1 103 ? 34.532 6.900 -30.903 1.00 57.28 103 HIS A CA 1
ATOM 830 C C . HIS A 1 103 ? 35.871 7.538 -31.300 1.00 57.28 103 HIS A C 1
ATOM 832 O O . HIS A 1 103 ? 36.844 7.366 -30.568 1.00 57.28 103 HIS A O 1
ATOM 838 N N . HIS A 1 104 ? 35.933 8.262 -32.419 1.00 53.75 104 HIS A N 1
ATOM 839 C CA . HIS A 1 104 ? 37.155 8.879 -32.939 1.00 53.75 104 HIS A CA 1
ATOM 840 C C . HIS A 1 104 ? 37.262 10.379 -32.640 1.00 53.75 104 HIS A C 1
ATOM 842 O O . HIS A 1 104 ? 38.289 10.974 -32.937 1.00 53.75 104 HIS A O 1
ATOM 848 N N . TYR A 1 105 ? 36.230 10.991 -32.050 1.00 55.97 105 TYR A N 1
ATOM 849 C CA . TYR A 1 105 ? 36.307 12.370 -31.576 1.00 55.97 105 TYR A CA 1
ATOM 850 C C . TYR A 1 105 ? 36.644 12.401 -30.086 1.00 55.97 105 TYR A C 1
ATOM 852 O O . TYR A 1 105 ? 35.798 12.190 -29.216 1.00 55.97 105 TYR A O 1
ATOM 860 N N . THR A 1 106 ? 37.911 12.678 -29.803 1.00 62.00 106 THR A N 1
ATOM 861 C CA . THR A 1 106 ? 38.415 12.989 -28.462 1.00 62.00 106 THR A CA 1
ATOM 862 C C . THR A 1 106 ? 38.053 14.436 -28.098 1.00 62.00 106 THR A C 1
ATOM 864 O O . THR A 1 106 ? 37.779 15.250 -28.981 1.00 62.00 106 THR A O 1
ATOM 867 N N . GLU A 1 107 ? 38.068 14.812 -26.810 1.00 58.78 107 GLU A N 1
ATOM 868 C CA . GLU A 1 107 ? 37.780 16.205 -26.392 1.00 58.78 107 GLU A CA 1
ATOM 869 C C . GLU A 1 107 ? 38.670 17.254 -27.098 1.00 58.78 107 GLU A C 1
ATOM 871 O O . GLU A 1 107 ? 38.284 18.415 -27.243 1.00 58.78 107 GLU A O 1
ATOM 876 N N . GLU A 1 108 ? 39.846 16.844 -27.581 1.00 58.91 108 GLU A N 1
ATOM 877 C CA . GLU A 1 108 ? 40.761 17.673 -28.370 1.00 58.91 108 GLU A CA 1
ATOM 878 C C . GLU A 1 108 ? 40.248 17.970 -29.789 1.00 58.91 108 GLU A C 1
ATOM 880 O O . GLU A 1 108 ? 40.410 19.093 -30.269 1.00 58.91 108 GLU A O 1
ATOM 885 N N . ASP A 1 109 ? 39.552 17.031 -30.433 1.00 60.69 109 ASP A N 1
ATOM 886 C CA . ASP A 1 109 ? 39.013 17.220 -31.784 1.00 60.69 109 ASP A CA 1
ATOM 887 C C . ASP A 1 109 ? 37.788 18.148 -31.778 1.00 60.69 109 ASP A C 1
ATOM 889 O O . ASP A 1 109 ? 37.605 18.975 -32.675 1.00 60.69 109 ASP A O 1
ATOM 893 N N . LEU A 1 110 ? 36.982 18.086 -30.712 1.00 62.38 110 LEU A N 1
ATOM 894 C CA . LEU A 1 110 ? 35.846 18.988 -30.488 1.00 62.38 110 LEU A CA 1
ATOM 895 C C . LEU A 1 110 ? 36.292 20.452 -30.311 1.00 62.38 110 LEU A C 1
ATOM 897 O O . LEU A 1 110 ? 35.601 21.361 -30.775 1.00 62.38 110 LEU A O 1
ATOM 901 N N . LYS A 1 111 ? 37.475 20.700 -29.726 1.00 62.25 111 LYS A N 1
ATOM 902 C CA . LYS A 1 111 ? 38.061 22.052 -29.614 1.00 62.25 111 LYS A CA 1
ATOM 903 C C . LYS A 1 111 ? 38.441 22.662 -30.963 1.00 62.25 111 LYS A C 1
ATOM 905 O O . LYS A 1 111 ? 38.401 23.885 -31.104 1.00 62.25 111 LYS A O 1
ATOM 910 N N . HIS A 1 112 ? 38.808 21.844 -31.949 1.00 56.72 112 HIS A N 1
ATOM 911 C CA . HIS A 1 112 ? 39.192 22.341 -33.271 1.00 56.72 112 HIS A CA 1
ATOM 912 C C . HIS A 1 112 ? 37.977 22.866 -34.048 1.00 56.72 112 HIS A C 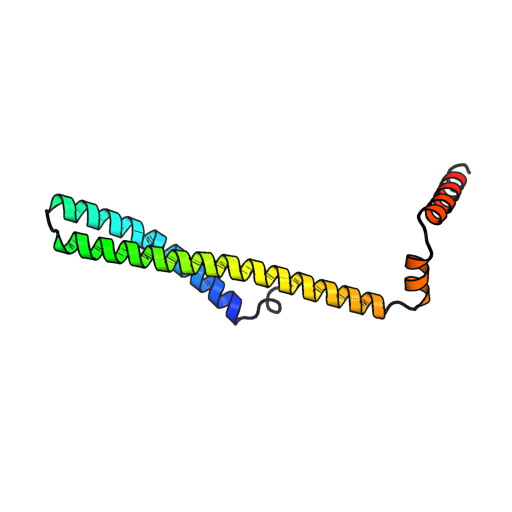1
ATOM 914 O O . HIS A 1 112 ? 38.065 23.884 -34.731 1.00 56.72 112 HIS A O 1
ATOM 920 N N . TYR A 1 113 ? 36.807 22.243 -33.874 1.00 55.84 113 TYR A N 1
ATOM 921 C CA . TYR A 1 113 ? 35.558 22.727 -34.467 1.00 55.84 113 TYR A CA 1
ATOM 922 C C . TYR A 1 113 ? 35.038 24.014 -33.816 1.00 55.84 113 TYR A C 1
ATOM 924 O O . TYR A 1 113 ? 34.489 24.866 -34.519 1.00 55.84 113 TYR A O 1
ATOM 932 N N . ASP A 1 114 ? 35.270 24.206 -32.516 1.00 57.12 114 ASP A N 1
ATOM 933 C CA . ASP A 1 114 ? 34.895 25.437 -31.810 1.00 57.12 114 ASP A CA 1
ATOM 934 C C . ASP A 1 114 ? 35.639 26.662 -32.386 1.00 57.12 114 ASP A C 1
ATOM 936 O O . ASP A 1 114 ? 35.049 27.723 -32.608 1.00 57.12 114 ASP A O 1
ATOM 940 N N . GLN A 1 115 ? 36.912 26.496 -32.777 1.00 59.16 115 GLN A N 1
ATOM 941 C CA . GLN A 1 115 ? 37.687 27.538 -33.468 1.00 59.16 115 GLN A CA 1
ATOM 942 C C . GLN A 1 115 ? 37.110 27.901 -34.848 1.00 59.16 115 GLN A C 1
ATOM 944 O O . GLN A 1 115 ? 37.099 29.076 -35.223 1.00 59.16 115 GLN A O 1
ATOM 949 N N . VAL A 1 116 ? 36.586 26.927 -35.598 1.00 56.25 116 VAL A N 1
ATOM 950 C CA . VAL A 1 116 ? 35.997 27.168 -36.930 1.00 56.25 116 VAL A CA 1
ATOM 951 C C . VAL A 1 116 ? 34.637 27.870 -36.826 1.00 56.25 116 VAL A C 1
ATOM 953 O O . VAL A 1 116 ? 34.328 28.743 -37.639 1.00 56.25 116 VAL A O 1
ATOM 956 N N . ILE A 1 117 ? 33.840 27.559 -35.798 1.00 54.69 117 ILE A N 1
ATOM 957 C CA . ILE A 1 117 ? 32.549 28.223 -35.541 1.00 54.69 117 ILE A CA 1
ATOM 958 C C . ILE A 1 117 ? 32.755 29.694 -35.157 1.00 54.69 117 ILE A C 1
ATOM 960 O O . ILE A 1 117 ? 31.986 30.558 -35.588 1.00 54.69 117 ILE A O 1
ATOM 964 N N . HIS A 1 118 ? 33.814 29.999 -34.405 1.00 50.62 118 HIS A N 1
ATOM 965 C CA . HIS A 1 118 ? 34.184 31.376 -34.087 1.00 50.62 118 HIS A CA 1
ATOM 966 C C . HIS A 1 118 ? 34.650 32.167 -35.322 1.00 50.62 118 HIS A C 1
ATOM 968 O O . HIS A 1 118 ? 34.213 33.302 -35.503 1.00 50.62 118 HIS A O 1
ATOM 974 N N . LEU A 1 119 ? 35.422 31.559 -36.230 1.00 51.16 119 LEU A N 1
ATOM 975 C CA . LEU A 1 119 ? 35.840 32.192 -37.492 1.00 51.16 119 LEU A CA 1
ATOM 976 C C . LEU A 1 119 ? 34.672 32.452 -38.460 1.00 51.16 119 LEU A C 1
ATOM 978 O O . LEU A 1 119 ? 34.700 33.417 -39.222 1.00 51.16 119 LEU A O 1
ATOM 982 N N . SER A 1 120 ? 33.624 31.624 -38.426 1.00 48.16 120 SER A N 1
ATOM 983 C CA . SER A 1 120 ? 32.430 31.813 -39.262 1.00 48.16 120 SER A CA 1
ATOM 984 C C . SER A 1 120 ? 31.508 32.942 -38.780 1.00 48.16 120 SER A C 1
ATOM 986 O O . SER A 1 120 ? 30.599 33.318 -39.518 1.00 48.16 120 SER A O 1
ATOM 988 N N . LYS A 1 121 ? 31.698 33.459 -37.559 1.00 51.53 121 LYS A N 1
ATOM 989 C CA . LYS A 1 121 ? 30.913 34.575 -37.001 1.00 51.53 121 LYS A CA 1
ATOM 990 C C . LYS A 1 121 ? 31.547 35.953 -37.221 1.00 51.53 121 LYS A C 1
ATOM 992 O O . LYS A 1 121 ? 30.885 36.948 -36.949 1.00 51.53 121 LYS A O 1
ATOM 997 N N . GLU A 1 122 ? 32.791 36.015 -37.695 1.00 51.25 122 GLU A N 1
ATOM 998 C CA . GLU A 1 122 ? 33.545 37.264 -37.911 1.00 51.25 122 GLU A CA 1
ATOM 999 C C . GLU A 1 122 ? 33.621 37.711 -39.386 1.00 51.25 122 GLU A C 1
ATOM 1001 O O . GLU A 1 122 ? 34.410 38.589 -39.738 1.00 51.25 122 GLU A O 1
ATOM 1006 N N . LYS A 1 123 ? 32.777 37.147 -40.254 1.00 41.81 123 LYS A N 1
ATOM 1007 C CA . LYS A 1 123 ? 32.549 37.629 -41.625 1.00 41.81 123 LYS A CA 1
ATOM 1008 C C . LYS A 1 123 ? 31.111 38.085 -41.799 1.00 41.81 123 LYS A C 1
ATOM 1010 O O . LYS A 1 123 ? 30.924 39.080 -42.531 1.00 41.81 123 LYS A O 1
#

Sequence (123 aa):
MLRRFVSKMHLVLYFFSIAIIWLEAIITPALVQNIVASFTNQELGLLWKVLILGILGNLILLLGLAGKRYYYARLITDIDSENSRKISDLLFFLPQTVIEVIHHYTEEDLKHYDQVIHLSKEK

Radius of gyration: 30.0 Å; chains: 1; bounding box: 61×48×71 Å